Protein AF-A0A5M8PIP8-F1 (afdb_monomer_lite)

Secondary structure (DSSP, 8-state):
--HHHHHHHHH-HHHHHHHHHHHHHHHHHHHTT----HHHHHHHHHTSSS--HHHHHHHHTT--HHHHHHHHHHHHHTTGGG-S-SHHHHHHHHHHHTSPPPTTS-THHHHHHHTT-TTGGGGS-----------------PPPPP-----------------

Foldseek 3Di:
DDPVLVVCCVPPPLLVVLLVVLVVLCVVCVVVVHQQAQVSSVVSQVPDPDRDPSVVVNVVVPHGSLVSVVVVLVVCQVCVCVPDPCVVCVVCVVVVVPDDDDPVSRCSQVSCVSNVNNPVVPPDDDDDDDDDDDDDDDDDDDDDDDDDDDDDDDDDDDDDDDD

Organism: NCBI:txid136370

Sequence (163 aa):
MLPHVSANLATNKSLRQGFTNMFDRIASCLRLKQAPTTENVLGALDAASEWPPCTRNFLQRGGSVASAVLQVLEFAMDQDEMIGDGEHQATFEEDIDELKECRNDTEWAFVRRLCGFADERKNFGMGVELGMETGGGGHQLLGKRTREEQTGDDVYGTSKRVA

Radius of gyration: 25.1 Å; chains: 1; bounding box: 50×78×51 Å

pLDDT: mean 71.27, std 23.42, range [28.16, 96.31]

Structure (mmCIF, N/CA/C/O backbone):
data_AF-A0A5M8PIP8-F1
#
_entry.id   AF-A0A5M8PIP8-F1
#
loop_
_atom_site.group_PDB
_atom_site.id
_atom_site.type_symbol
_atom_site.label_atom_id
_atom_site.label_alt_id
_atom_site.label_comp_id
_atom_site.label_asym_id
_atom_site.label_entity_id
_atom_site.label_seq_id
_atom_site.pdbx_PDB_ins_code
_atom_site.Cartn_x
_atom_site.Cartn_y
_atom_site.Cartn_z
_atom_site.occupancy
_atom_site.B_iso_or_equiv
_atom_site.auth_seq_id
_atom_site.auth_comp_id
_atom_site.auth_asym_id
_atom_site.auth_atom_id
_atom_site.pdbx_PDB_model_num
ATOM 1 N N . MET A 1 1 ? 12.280 -0.269 3.047 1.00 67.38 1 MET A N 1
ATOM 2 C CA . MET A 1 1 ? 12.841 -0.277 1.669 1.00 67.38 1 MET A CA 1
ATOM 3 C C . MET A 1 1 ? 14.363 -0.394 1.773 1.00 67.38 1 MET A C 1
ATOM 5 O O . MET A 1 1 ? 14.902 0.122 2.742 1.00 67.38 1 MET A O 1
ATOM 9 N N . LEU A 1 2 ? 15.071 -1.071 0.854 1.00 73.31 2 LEU A N 1
ATOM 10 C CA . LEU A 1 2 ? 16.539 -1.200 0.959 1.00 73.31 2 LEU A CA 1
ATOM 11 C C . LEU A 1 2 ? 17.235 0.181 0.860 1.00 73.31 2 LEU A C 1
ATOM 13 O O . LEU A 1 2 ? 16.838 0.978 0.006 1.00 73.31 2 LEU A O 1
ATOM 17 N N . PRO A 1 3 ? 18.295 0.469 1.648 1.00 76.12 3 PRO A N 1
ATOM 18 C CA . PRO A 1 3 ? 18.907 1.805 1.700 1.00 76.12 3 PRO A CA 1
ATOM 19 C C . PRO A 1 3 ? 19.384 2.343 0.344 1.00 76.12 3 PRO A C 1
ATOM 21 O O . PRO A 1 3 ? 19.153 3.504 0.014 1.00 76.12 3 PRO A O 1
ATOM 24 N N . HIS A 1 4 ? 19.986 1.490 -0.489 1.00 76.44 4 HIS A N 1
ATOM 25 C CA . HIS A 1 4 ? 20.458 1.886 -1.820 1.00 76.44 4 HIS A CA 1
ATOM 26 C C . HIS A 1 4 ? 19.309 2.192 -2.798 1.00 76.44 4 HIS A C 1
ATOM 28 O O . HIS A 1 4 ? 19.470 3.007 -3.703 1.00 76.44 4 HIS A O 1
ATOM 34 N N . VAL A 1 5 ? 18.139 1.568 -2.620 1.00 75.19 5 VAL A N 1
ATOM 35 C CA . VAL A 1 5 ? 16.939 1.850 -3.425 1.00 75.19 5 VAL A CA 1
ATOM 36 C C . VAL A 1 5 ? 16.383 3.218 -3.050 1.00 75.19 5 VAL A C 1
ATOM 38 O O . VAL A 1 5 ? 16.102 4.015 -3.939 1.00 75.19 5 VAL A O 1
ATOM 41 N N . SER A 1 6 ? 16.322 3.525 -1.750 1.00 78.38 6 SER A N 1
ATOM 42 C CA . SER A 1 6 ? 15.920 4.846 -1.250 1.00 78.38 6 SER A CA 1
ATOM 43 C C . SER A 1 6 ? 16.845 5.960 -1.766 1.00 78.38 6 SER A C 1
ATOM 45 O O . SER A 1 6 ? 16.379 6.940 -2.347 1.00 78.38 6 SER A O 1
ATOM 47 N N . ALA A 1 7 ? 18.167 5.765 -1.688 1.00 82.00 7 ALA A N 1
ATOM 48 C CA . ALA A 1 7 ? 19.140 6.713 -2.239 1.00 82.00 7 ALA A CA 1
ATOM 49 C C . ALA A 1 7 ? 18.973 6.918 -3.758 1.00 82.00 7 ALA A C 1
ATOM 51 O O . ALA A 1 7 ? 19.053 8.042 -4.257 1.00 82.00 7 ALA A O 1
ATOM 52 N N . ASN A 1 8 ? 18.683 5.846 -4.503 1.00 81.69 8 ASN A N 1
ATOM 53 C CA . ASN A 1 8 ? 18.420 5.942 -5.936 1.00 81.69 8 ASN A CA 1
ATOM 54 C C . ASN A 1 8 ? 17.096 6.651 -6.247 1.00 81.69 8 ASN A C 1
ATOM 56 O O . ASN A 1 8 ? 17.018 7.342 -7.259 1.00 81.69 8 ASN A O 1
ATOM 60 N N . LEU A 1 9 ? 16.061 6.529 -5.410 1.00 85.38 9 LEU A N 1
ATOM 61 C CA . LEU A 1 9 ? 14.809 7.267 -5.609 1.00 85.38 9 LEU A CA 1
ATOM 62 C C . LEU A 1 9 ? 15.036 8.783 -5.554 1.00 85.38 9 LEU A C 1
ATOM 64 O O . LEU A 1 9 ? 14.416 9.508 -6.332 1.00 85.38 9 LEU A O 1
ATOM 68 N N . ALA A 1 10 ? 15.966 9.274 -4.729 1.00 85.69 10 ALA A N 1
ATOM 69 C CA . ALA A 1 10 ? 16.273 10.705 -4.650 1.00 85.69 10 ALA A CA 1
ATOM 70 C C . ALA A 1 10 ? 16.777 11.278 -5.991 1.00 85.69 10 ALA A C 1
ATOM 72 O O . ALA A 1 10 ? 16.382 12.368 -6.407 1.00 85.69 10 ALA A O 1
ATOM 73 N N . THR A 1 11 ? 17.584 10.519 -6.734 1.00 85.88 11 THR A N 1
ATOM 74 C CA . THR A 1 11 ? 18.283 11.018 -7.933 1.00 85.88 11 THR A CA 1
ATOM 75 C C . THR A 1 11 ? 17.732 10.471 -9.252 1.00 85.88 11 THR A C 1
ATOM 77 O O . THR A 1 11 ? 17.904 11.097 -10.297 1.00 85.88 11 THR A O 1
ATOM 80 N N . ASN A 1 12 ? 17.012 9.347 -9.241 1.00 89.31 12 ASN A N 1
ATOM 81 C CA . ASN A 1 12 ? 16.587 8.644 -10.449 1.00 89.31 12 ASN A CA 1
ATOM 82 C C . ASN A 1 12 ? 15.095 8.846 -10.762 1.00 89.31 12 ASN A C 1
ATOM 84 O O . ASN A 1 12 ? 14.217 8.211 -10.173 1.00 89.31 12 ASN A O 1
ATOM 88 N N . LYS A 1 13 ? 14.807 9.683 -11.769 1.00 91.00 13 LYS A N 1
ATOM 89 C CA . LYS A 1 13 ? 13.437 9.967 -12.235 1.00 91.00 13 LYS A CA 1
ATOM 90 C C . LYS A 1 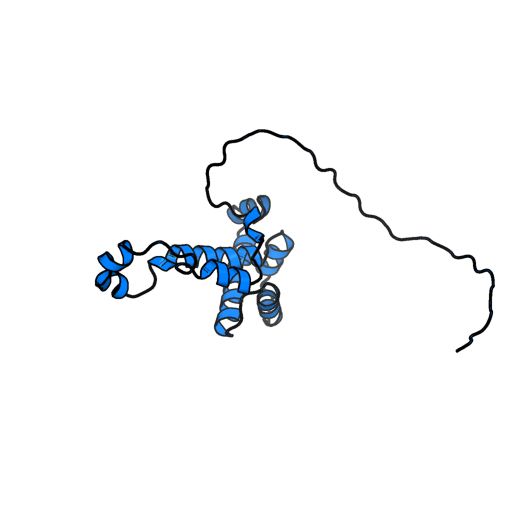13 ? 12.684 8.710 -12.682 1.00 91.00 13 LYS A C 1
ATOM 92 O O . LYS A 1 13 ? 11.507 8.572 -12.368 1.00 91.00 13 LYS A O 1
ATOM 97 N N . SER A 1 14 ? 13.344 7.797 -13.397 1.00 89.19 14 SER A N 1
ATOM 98 C CA . SER A 1 14 ? 12.708 6.562 -13.874 1.00 89.19 14 SER A CA 1
ATOM 99 C C . SER A 1 14 ? 12.335 5.645 -12.709 1.00 89.19 14 SER A C 1
ATOM 101 O O . SER A 1 14 ? 11.249 5.071 -12.711 1.00 89.19 14 SER A O 1
ATOM 103 N N . LEU A 1 15 ? 13.180 5.576 -11.676 1.00 90.38 15 LEU A N 1
ATOM 104 C CA . LEU A 1 15 ? 12.894 4.788 -10.480 1.00 90.38 15 LEU A CA 1
ATOM 105 C C . LEU A 1 15 ? 11.700 5.356 -9.698 1.00 90.38 15 LEU A C 1
ATOM 107 O O . LEU A 1 15 ? 10.817 4.594 -9.311 1.00 90.38 15 LEU A O 1
ATOM 111 N N . ARG A 1 16 ? 11.623 6.687 -9.538 1.00 92.94 16 ARG A N 1
ATOM 112 C CA . ARG A 1 16 ? 10.461 7.351 -8.917 1.00 92.94 16 ARG A CA 1
ATOM 113 C C . ARG A 1 16 ? 9.177 7.130 -9.700 1.00 92.94 16 ARG A C 1
ATOM 115 O O . ARG A 1 16 ? 8.141 6.860 -9.100 1.00 92.94 16 ARG A O 1
ATOM 122 N N . GLN A 1 17 ? 9.243 7.215 -11.027 1.00 92.44 17 GLN A N 1
ATOM 123 C CA . GLN A 1 17 ? 8.086 6.927 -11.869 1.00 92.44 17 GLN A CA 1
ATOM 124 C C . GLN A 1 17 ? 7.646 5.470 -11.704 1.00 92.44 17 GLN A C 1
ATOM 126 O O . GLN A 1 17 ? 6.463 5.206 -11.546 1.00 92.44 17 GLN A O 1
ATOM 131 N N . GLY A 1 18 ? 8.592 4.527 -11.683 1.00 91.88 18 GLY A N 1
ATOM 132 C CA . GLY A 1 18 ? 8.299 3.113 -11.462 1.00 91.88 18 GLY A CA 1
ATOM 133 C C . GLY A 1 18 ? 7.634 2.843 -10.117 1.00 91.88 18 GLY A C 1
ATOM 134 O O . GLY A 1 18 ? 6.665 2.093 -10.068 1.00 91.88 18 GLY A O 1
ATOM 135 N N . PHE A 1 19 ? 8.106 3.501 -9.056 1.00 92.38 19 PHE A N 1
ATOM 136 C CA . PHE A 1 19 ? 7.478 3.460 -7.737 1.00 92.38 19 PHE A CA 1
ATOM 137 C C . PHE A 1 19 ? 6.062 4.054 -7.759 1.00 92.38 19 PHE A C 1
ATOM 139 O O . PHE A 1 19 ? 5.123 3.405 -7.318 1.00 92.38 19 PHE A O 1
ATOM 146 N N . THR A 1 20 ? 5.884 5.236 -8.355 1.00 92.12 20 THR A N 1
ATOM 147 C CA . THR A 1 20 ? 4.576 5.915 -8.448 1.00 92.12 20 THR A CA 1
ATOM 148 C C . THR A 1 20 ? 3.557 5.081 -9.225 1.00 92.12 20 THR A C 1
ATOM 150 O O . THR A 1 20 ? 2.414 4.945 -8.804 1.00 92.12 20 THR A O 1
ATOM 153 N N . ASN A 1 21 ? 3.977 4.438 -10.317 1.00 92.31 21 ASN A N 1
ATOM 154 C CA . ASN A 1 21 ? 3.114 3.561 -11.110 1.00 92.31 21 ASN A CA 1
ATOM 155 C C . ASN A 1 21 ? 2.547 2.381 -10.297 1.00 92.31 21 ASN A C 1
ATOM 157 O O . ASN A 1 21 ? 1.513 1.823 -10.672 1.00 92.31 21 ASN A O 1
ATOM 161 N N . MET A 1 22 ? 3.205 1.975 -9.201 1.00 92.88 22 MET A N 1
ATOM 162 C CA . MET A 1 22 ? 2.676 0.939 -8.309 1.00 92.88 22 MET A CA 1
ATOM 163 C C . MET A 1 22 ? 1.377 1.385 -7.640 1.00 92.88 22 MET A C 1
ATOM 165 O O . MET A 1 22 ? 0.492 0.553 -7.446 1.00 92.88 22 MET A O 1
ATOM 169 N N . PHE A 1 23 ? 1.217 2.678 -7.345 1.00 94.12 23 PHE A N 1
ATOM 170 C CA . PHE A 1 23 ? 0.002 3.205 -6.724 1.00 94.12 23 PHE A CA 1
ATOM 171 C C . PHE A 1 23 ? -1.218 3.037 -7.625 1.00 94.12 23 PHE A C 1
ATOM 173 O O . PHE A 1 23 ? -2.276 2.638 -7.145 1.00 94.12 23 PHE A O 1
ATOM 180 N N . ASP A 1 24 ? -1.069 3.196 -8.942 1.00 91.94 24 ASP A N 1
ATOM 181 C CA . ASP A 1 24 ? -2.167 2.930 -9.875 1.00 91.94 24 ASP A CA 1
ATOM 182 C C . ASP A 1 24 ? -2.591 1.456 -9.869 1.00 91.94 24 ASP A C 1
ATOM 184 O O . ASP A 1 24 ? -3.771 1.137 -10.058 1.00 91.94 24 ASP A O 1
ATOM 188 N N . ARG A 1 25 ? -1.634 0.539 -9.670 1.00 91.75 25 ARG A N 1
ATOM 189 C CA . ARG A 1 25 ? -1.912 -0.903 -9.603 1.00 91.75 25 ARG A CA 1
ATOM 190 C C . ARG A 1 25 ? -2.590 -1.264 -8.287 1.00 91.75 25 ARG A C 1
ATOM 192 O O . ARG A 1 25 ? -3.612 -1.940 -8.311 1.00 91.75 25 ARG A O 1
ATOM 199 N N . ILE A 1 26 ? -2.104 -0.718 -7.174 1.00 95.00 26 ILE A N 1
ATOM 200 C CA . ILE A 1 26 ? -2.738 -0.832 -5.853 1.00 95.00 26 ILE A CA 1
ATOM 201 C C . ILE A 1 26 ? -4.178 -0.308 -5.911 1.00 95.00 26 ILE A C 1
ATOM 203 O O . ILE A 1 26 ? -5.109 -1.009 -5.521 1.00 95.00 26 ILE A O 1
ATOM 207 N N . ALA A 1 27 ? -4.388 0.875 -6.489 1.00 93.62 27 ALA A N 1
ATOM 208 C CA . ALA A 1 27 ? -5.717 1.451 -6.664 1.00 93.62 27 ALA A CA 1
ATOM 209 C C . ALA A 1 27 ? -6.623 0.576 -7.549 1.00 93.62 27 ALA A C 1
ATOM 211 O O . ALA A 1 27 ? -7.835 0.535 -7.349 1.00 93.62 27 ALA A O 1
ATOM 212 N N . SER A 1 28 ? -6.053 -0.147 -8.517 1.00 92.62 28 SER A N 1
ATOM 213 C CA . SER A 1 28 ? -6.806 -1.093 -9.346 1.00 92.62 28 SER A CA 1
ATOM 214 C C . SER A 1 28 ? -7.270 -2.309 -8.542 1.00 92.62 28 SER A C 1
ATOM 216 O O . SER A 1 28 ? -8.438 -2.672 -8.659 1.00 92.62 28 SER A O 1
ATOM 218 N N . CYS A 1 29 ? -6.427 -2.867 -7.665 1.00 94.69 29 CYS A N 1
ATOM 219 C CA . CYS A 1 29 ? -6.846 -3.909 -6.719 1.00 94.69 29 CYS A CA 1
ATOM 220 C C . CYS A 1 29 ? -8.007 -3.424 -5.837 1.00 94.69 29 CYS A C 1
ATOM 222 O O . CYS A 1 29 ? -9.040 -4.088 -5.757 1.00 94.69 29 CYS A O 1
ATOM 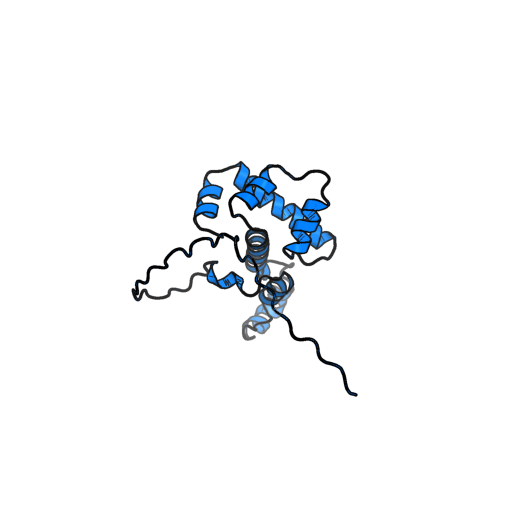224 N N . LEU A 1 30 ? -7.885 -2.227 -5.251 1.00 94.31 30 LEU A N 1
ATOM 225 C CA . LEU A 1 30 ? -8.913 -1.660 -4.369 1.00 94.31 30 LEU A CA 1
ATOM 226 C C . LEU A 1 30 ? -10.247 -1.428 -5.095 1.00 94.31 30 LEU A C 1
ATOM 228 O O . LEU A 1 30 ? -11.301 -1.796 -4.578 1.00 94.31 30 LEU A O 1
ATOM 232 N N . ARG A 1 31 ? -10.222 -0.900 -6.328 1.00 93.88 31 ARG A N 1
ATOM 233 C CA . ARG A 1 31 ? -11.431 -0.740 -7.161 1.00 93.88 31 ARG A CA 1
ATOM 234 C C . ARG A 1 31 ? -12.104 -2.073 -7.497 1.00 93.88 31 ARG A C 1
ATOM 236 O O . ARG A 1 31 ? -13.324 -2.120 -7.625 1.00 93.88 31 ARG A O 1
ATOM 243 N N . LEU A 1 32 ? -11.326 -3.149 -7.603 1.00 93.62 32 LEU A N 1
ATOM 244 C CA . LEU A 1 32 ? -11.818 -4.517 -7.793 1.00 93.62 32 LEU A CA 1
ATOM 245 C C . LEU A 1 32 ? -12.202 -5.213 -6.477 1.00 93.62 32 LEU A C 1
ATOM 247 O O . LEU A 1 32 ? -12.535 -6.395 -6.495 1.00 93.62 32 LEU A O 1
ATOM 251 N N . LYS A 1 33 ? -12.180 -4.499 -5.342 1.00 94.12 33 LYS A N 1
ATOM 252 C CA . LYS A 1 33 ? -12.440 -5.039 -3.997 1.00 94.12 33 LYS A CA 1
ATOM 253 C C . LYS A 1 33 ? -11.490 -6.182 -3.615 1.00 94.12 33 LYS A C 1
ATOM 255 O O . LYS A 1 33 ? -11.864 -7.095 -2.884 1.00 94.12 33 LYS A O 1
ATOM 260 N N . GLN A 1 34 ? -10.257 -6.130 -4.112 1.00 94.94 34 GLN A N 1
ATOM 261 C CA . GLN A 1 34 ? -9.196 -7.077 -3.791 1.00 94.94 34 GLN A CA 1
ATOM 262 C C . GLN A 1 34 ? -8.180 -6.432 -2.851 1.00 94.94 34 GLN A C 1
ATOM 264 O O . GLN A 1 34 ? -7.754 -5.295 -3.063 1.00 94.94 34 GLN A O 1
ATOM 269 N N . ALA A 1 35 ? -7.746 -7.183 -1.837 1.00 94.88 35 ALA A N 1
ATOM 270 C CA . ALA A 1 35 ? -6.642 -6.758 -0.986 1.00 94.88 35 ALA A CA 1
ATOM 271 C C . ALA A 1 35 ? -5.369 -6.576 -1.840 1.00 94.88 35 ALA A C 1
ATOM 273 O O . ALA A 1 35 ? -5.083 -7.445 -2.672 1.00 94.88 35 ALA A O 1
ATOM 274 N N . PRO A 1 36 ? -4.591 -5.495 -1.662 1.00 96.19 36 PRO A N 1
ATOM 275 C CA . PRO A 1 36 ? -3.370 -5.249 -2.427 1.00 96.19 36 PRO A CA 1
ATOM 276 C C . PRO A 1 36 ? -2.208 -6.129 -1.931 1.00 96.19 36 PRO A C 1
ATOM 278 O O . PRO A 1 36 ? -1.205 -5.643 -1.412 1.00 96.19 36 PRO A O 1
ATOM 281 N N . THR A 1 37 ? -2.349 -7.446 -2.084 1.00 96.31 37 THR A N 1
ATOM 282 C CA . THR A 1 37 ? -1.275 -8.421 -1.863 1.00 96.31 37 THR A CA 1
ATOM 283 C C . THR A 1 37 ? -0.241 -8.341 -2.986 1.00 96.31 37 THR A C 1
ATOM 285 O O . THR A 1 37 ? -0.530 -7.843 -4.078 1.00 96.31 37 THR A O 1
ATOM 288 N N . THR A 1 38 ? 0.966 -8.873 -2.762 1.00 95.06 38 THR A N 1
ATOM 289 C CA . THR A 1 38 ? 1.989 -8.969 -3.821 1.00 95.06 38 THR A CA 1
ATOM 290 C C . THR A 1 38 ? 1.450 -9.651 -5.078 1.00 95.06 38 THR A C 1
ATOM 292 O O . THR A 1 38 ? 1.660 -9.152 -6.180 1.00 95.06 38 THR A O 1
ATOM 295 N N . GLU A 1 39 ? 0.719 -10.753 -4.910 1.00 95.38 39 GLU A N 1
ATOM 296 C CA . GLU A 1 39 ? 0.103 -11.497 -6.009 1.00 95.38 39 GLU A CA 1
ATOM 297 C C . GLU A 1 39 ? -0.923 -10.651 -6.768 1.00 95.38 39 GLU A C 1
ATOM 299 O O . GLU A 1 39 ? -0.818 -10.519 -7.984 1.00 95.38 39 GLU A O 1
ATOM 304 N N . ASN A 1 40 ? -1.858 -10.005 -6.066 1.00 95.62 40 ASN A N 1
ATOM 305 C CA . ASN A 1 40 ? -2.912 -9.221 -6.713 1.00 95.62 40 ASN A CA 1
ATOM 306 C C . ASN A 1 40 ? -2.352 -7.995 -7.443 1.00 95.62 40 ASN A C 1
ATOM 308 O O . ASN A 1 40 ? -2.808 -7.664 -8.537 1.00 95.62 40 ASN A O 1
ATOM 312 N N . VAL A 1 41 ? -1.342 -7.331 -6.875 1.00 94.00 41 VAL A N 1
ATOM 313 C CA . VAL A 1 41 ? -0.722 -6.151 -7.494 1.00 94.00 41 VAL A CA 1
ATOM 314 C C . VAL A 1 41 ? 0.102 -6.532 -8.726 1.00 94.00 41 VAL A C 1
ATOM 316 O O . VAL A 1 41 ? 0.041 -5.825 -9.732 1.00 94.00 41 VAL A O 1
ATOM 319 N N . LEU A 1 42 ? 0.852 -7.640 -8.681 1.00 91.81 42 LEU A N 1
ATOM 320 C CA . LEU A 1 42 ? 1.567 -8.145 -9.858 1.00 91.81 42 LEU A CA 1
ATOM 321 C C . LEU A 1 42 ? 0.595 -8.680 -10.915 1.00 91.81 42 LEU A C 1
ATOM 323 O O . LEU A 1 42 ? 0.761 -8.373 -12.089 1.00 91.81 42 LEU A O 1
ATOM 327 N N . GLY A 1 43 ? -0.478 -9.363 -10.512 1.00 89.94 43 GLY A N 1
ATOM 328 C CA . GLY A 1 43 ? -1.544 -9.786 -11.419 1.00 89.94 43 GLY A CA 1
ATOM 329 C C . GLY A 1 43 ? -2.220 -8.602 -12.118 1.00 89.94 43 GLY A C 1
ATOM 330 O O . GLY A 1 43 ? -2.439 -8.637 -13.325 1.00 89.94 43 GLY A O 1
ATOM 331 N N . ALA A 1 44 ? -2.473 -7.503 -11.400 1.00 86.38 44 ALA A N 1
ATOM 332 C CA . ALA A 1 44 ? -2.993 -6.261 -11.980 1.00 86.38 44 ALA A CA 1
ATOM 333 C C . ALA A 1 44 ? -1.989 -5.551 -12.910 1.00 86.38 44 ALA A C 1
ATOM 335 O O . ALA A 1 44 ? -2.388 -4.743 -13.755 1.00 86.38 44 ALA A O 1
ATOM 336 N N . LEU A 1 45 ? -0.690 -5.815 -12.744 1.00 83.69 45 LEU A N 1
ATOM 337 C CA . LEU A 1 45 ? 0.360 -5.345 -13.643 1.00 83.69 45 LEU A CA 1
ATOM 338 C C . LEU A 1 45 ? 0.432 -6.209 -14.911 1.00 83.69 45 LEU A C 1
ATOM 340 O O . LEU A 1 45 ? 0.552 -5.660 -16.000 1.00 83.69 45 LEU A O 1
ATOM 344 N N . ASP A 1 46 ? 0.294 -7.528 -14.784 1.00 84.38 46 ASP A N 1
ATOM 345 C CA . ASP A 1 46 ? 0.292 -8.473 -15.908 1.00 84.38 46 ASP A CA 1
ATOM 346 C C . ASP A 1 46 ? -0.975 -8.389 -16.761 1.00 84.38 46 ASP A C 1
ATOM 348 O O . ASP A 1 46 ? -0.916 -8.542 -17.978 1.00 84.38 46 ASP A O 1
ATOM 352 N N . ALA A 1 47 ? -2.118 -8.086 -16.143 1.00 80.88 47 ALA A N 1
ATOM 353 C CA . ALA A 1 47 ? -3.370 -7.837 -16.850 1.00 80.88 47 ALA A CA 1
ATOM 354 C C . ALA A 1 47 ? -3.377 -6.501 -17.621 1.00 80.88 47 ALA A C 1
ATOM 356 O O . ALA A 1 47 ? -4.276 -6.262 -18.431 1.00 80.88 47 ALA A O 1
ATOM 357 N N . ALA A 1 48 ? -2.411 -5.608 -17.375 1.00 76.56 48 ALA A N 1
ATOM 358 C CA . ALA A 1 48 ? -2.302 -4.362 -18.119 1.00 76.56 48 ALA A CA 1
ATOM 359 C C . ALA A 1 48 ? -1.775 -4.632 -19.535 1.00 76.56 48 ALA A C 1
ATOM 361 O O . ALA A 1 48 ? -0.784 -5.333 -19.723 1.00 76.56 48 ALA A O 1
ATOM 362 N N . SER A 1 49 ? -2.409 -4.020 -20.541 1.00 67.25 49 SER A N 1
ATOM 363 C CA . SER A 1 49 ? -2.031 -4.190 -21.953 1.00 67.25 49 SER A CA 1
ATOM 364 C C . SER A 1 49 ? -0.592 -3.762 -22.262 1.00 67.25 49 SER A C 1
ATOM 366 O O . SER A 1 49 ? -0.015 -4.226 -23.242 1.00 67.25 49 SER A O 1
ATOM 368 N N . GLU A 1 50 ? -0.005 -2.902 -21.427 1.00 69.75 50 GLU A N 1
ATOM 369 C CA . GLU A 1 50 ? 1.401 -2.522 -21.494 1.00 69.75 50 GLU A CA 1
ATOM 370 C C . GLU A 1 50 ? 1.998 -2.443 -20.085 1.00 69.75 50 GLU A C 1
ATOM 372 O O . GLU A 1 50 ? 1.457 -1.788 -19.191 1.00 69.75 50 GLU A O 1
ATOM 377 N N . TRP A 1 51 ? 3.153 -3.086 -19.899 1.00 72.50 51 TRP A N 1
ATOM 378 C CA . TRP A 1 51 ? 3.987 -2.895 -18.716 1.00 72.50 51 TRP A CA 1
ATOM 379 C C . TRP A 1 51 ? 4.703 -1.545 -18.822 1.00 72.50 51 TRP A C 1
ATOM 381 O O . TRP A 1 51 ? 5.565 -1.405 -19.696 1.00 72.50 51 TRP A O 1
ATOM 391 N N . PRO A 1 52 ? 4.472 -0.579 -17.913 1.00 75.19 52 PRO A N 1
ATOM 392 C CA . PRO A 1 52 ? 5.223 0.665 -17.954 1.00 75.19 52 PRO A CA 1
ATOM 393 C C . PRO A 1 52 ? 6.724 0.359 -17.782 1.00 75.19 52 PRO A C 1
ATOM 395 O O . PRO A 1 52 ? 7.106 -0.254 -16.774 1.00 75.19 52 PRO A O 1
ATOM 398 N N . PRO A 1 53 ? 7.611 0.789 -18.703 1.00 75.50 53 PRO A N 1
ATOM 399 C CA . PRO A 1 53 ? 9.037 0.442 -18.659 1.00 75.50 53 PRO A CA 1
ATOM 400 C C . PRO A 1 53 ? 9.714 0.806 -17.329 1.00 75.50 53 PRO A C 1
ATOM 402 O O . PRO A 1 53 ? 10.609 0.110 -16.847 1.00 75.50 53 PRO A O 1
ATOM 405 N N . CYS A 1 54 ? 9.239 1.878 -16.691 1.00 85.31 54 CYS A N 1
ATOM 406 C CA . CYS A 1 54 ? 9.735 2.343 -15.400 1.00 85.31 54 CYS A CA 1
ATOM 407 C C . CYS A 1 54 ? 9.356 1.407 -14.237 1.00 85.31 54 CYS A C 1
ATOM 409 O O . CYS A 1 54 ? 10.159 1.230 -13.324 1.00 85.31 54 CYS A O 1
ATOM 411 N N . THR A 1 55 ? 8.184 0.761 -14.271 1.00 86.19 55 THR A N 1
ATOM 412 C CA . THR A 1 55 ? 7.740 -0.177 -13.221 1.00 86.19 55 THR A CA 1
ATOM 413 C C . THR A 1 55 ? 8.631 -1.415 -13.187 1.00 86.19 55 THR A C 1
ATOM 415 O O . THR A 1 55 ? 9.085 -1.835 -12.123 1.00 86.19 55 THR A O 1
ATOM 418 N N . ARG A 1 56 ? 8.980 -1.946 -14.367 1.00 85.12 56 ARG A N 1
ATOM 419 C CA . ARG A 1 56 ? 9.949 -3.045 -14.489 1.00 85.12 56 ARG A CA 1
ATOM 420 C C . ARG A 1 56 ? 11.312 -2.652 -13.927 1.00 85.12 56 ARG A C 1
ATOM 422 O O . ARG A 1 56 ? 11.911 -3.421 -13.182 1.00 85.12 56 ARG A O 1
ATOM 429 N N . ASN A 1 57 ? 11.779 -1.451 -14.266 1.00 86.44 57 ASN A N 1
ATOM 430 C CA . ASN A 1 57 ? 13.061 -0.932 -13.801 1.00 86.44 57 ASN A CA 1
ATOM 431 C C . ASN A 1 57 ? 13.124 -0.835 -12.268 1.00 86.44 57 ASN A C 1
ATOM 433 O O . ASN A 1 57 ? 14.124 -1.231 -11.672 1.00 86.44 57 ASN A O 1
ATOM 437 N N . PHE A 1 58 ? 12.044 -0.362 -11.641 1.00 89.88 58 PHE A N 1
ATOM 438 C CA . PHE A 1 58 ? 11.918 -0.296 -10.187 1.00 89.88 58 PHE A CA 1
ATOM 439 C C . PHE A 1 58 ? 12.068 -1.669 -9.527 1.00 89.88 58 PHE A C 1
ATOM 441 O O . PHE A 1 58 ? 12.934 -1.836 -8.666 1.00 89.88 58 PHE A O 1
ATOM 448 N N . LEU A 1 59 ? 11.302 -2.663 -9.983 1.00 89.25 59 LEU A N 1
ATOM 449 C CA . LEU A 1 59 ? 11.357 -4.020 -9.432 1.00 89.25 59 LEU A CA 1
ATOM 450 C C . LEU A 1 59 ? 12.732 -4.675 -9.651 1.00 89.25 59 LEU A C 1
ATOM 452 O O . LEU A 1 59 ? 13.306 -5.254 -8.733 1.00 89.25 59 LEU A O 1
ATOM 456 N N . GLN A 1 60 ? 13.315 -4.526 -10.845 1.00 87.75 60 GLN A N 1
ATOM 457 C CA . GLN A 1 60 ? 14.634 -5.089 -11.170 1.00 87.75 60 GLN A CA 1
ATOM 458 C C . GLN A 1 60 ? 15.782 -4.475 -10.358 1.00 87.75 60 GLN A C 1
ATOM 460 O O . GLN A 1 60 ? 16.819 -5.112 -10.189 1.00 87.75 60 GLN A O 1
ATOM 465 N N . ARG A 1 61 ? 15.616 -3.249 -9.853 1.00 85.88 61 ARG A N 1
ATOM 466 C CA . ARG A 1 61 ? 16.619 -2.549 -9.038 1.00 85.88 61 ARG A CA 1
ATOM 467 C C . ARG A 1 61 ? 16.406 -2.716 -7.532 1.00 85.88 61 ARG A C 1
ATOM 469 O O . ARG A 1 61 ? 16.970 -1.946 -6.764 1.00 85.88 61 ARG A O 1
ATOM 476 N N . GLY A 1 62 ? 15.623 -3.709 -7.110 1.00 85.19 62 GLY A N 1
ATOM 477 C CA . GLY A 1 62 ? 15.412 -4.033 -5.696 1.00 85.19 62 GLY A CA 1
ATOM 478 C C . GLY A 1 62 ? 14.235 -3.303 -5.045 1.00 85.19 62 GLY A C 1
ATOM 479 O O . GLY A 1 62 ? 14.050 -3.409 -3.832 1.00 85.19 62 GLY A O 1
ATOM 480 N N . GLY A 1 63 ? 13.435 -2.574 -5.827 1.00 89.31 63 GLY A N 1
ATOM 481 C CA . GLY A 1 63 ? 12.112 -2.133 -5.404 1.00 89.31 63 GLY A CA 1
ATOM 482 C C . GLY A 1 63 ? 11.167 -3.319 -5.205 1.00 89.31 63 GLY A C 1
ATOM 483 O O . GLY A 1 63 ? 11.310 -4.351 -5.860 1.00 89.31 63 GLY A O 1
ATOM 484 N N . SER A 1 64 ? 10.190 -3.187 -4.309 1.00 91.88 64 SER A N 1
ATOM 485 C CA . SER A 1 64 ? 9.218 -4.252 -4.034 1.00 91.88 64 SER A CA 1
ATOM 486 C C . SER A 1 64 ? 7.787 -3.728 -4.015 1.00 91.88 64 SER A C 1
ATOM 488 O O . SER A 1 64 ? 7.549 -2.567 -3.677 1.00 91.88 64 SER A O 1
ATOM 490 N N . VAL A 1 65 ? 6.824 -4.602 -4.323 1.00 92.88 65 VAL A N 1
ATOM 491 C CA . VAL A 1 65 ? 5.393 -4.304 -4.136 1.00 92.88 65 VAL A CA 1
ATOM 492 C C . VAL A 1 65 ? 5.121 -3.898 -2.693 1.00 92.88 65 VAL A C 1
ATOM 494 O O . VAL A 1 65 ? 4.481 -2.878 -2.456 1.00 92.88 65 VAL A O 1
ATOM 497 N N . ALA A 1 66 ? 5.681 -4.648 -1.744 1.00 92.69 66 ALA A N 1
ATOM 498 C CA . ALA A 1 66 ? 5.518 -4.383 -0.326 1.00 92.69 66 ALA A CA 1
ATOM 499 C C . ALA A 1 66 ? 5.944 -2.960 0.055 1.00 92.69 66 ALA A C 1
ATOM 501 O O . ALA A 1 66 ? 5.218 -2.277 0.764 1.00 92.69 66 ALA A O 1
ATOM 502 N N . SER A 1 67 ? 7.056 -2.456 -0.495 1.00 91.19 67 SER A N 1
ATOM 503 C CA . SER A 1 67 ? 7.499 -1.084 -0.222 1.00 91.19 67 SER A CA 1
ATOM 504 C C . SER A 1 67 ? 6.515 -0.011 -0.699 1.00 91.19 67 SER A C 1
ATOM 506 O O . SER A 1 67 ? 6.435 1.040 -0.075 1.00 91.19 67 SER A O 1
ATOM 508 N N . ALA A 1 68 ? 5.757 -0.267 -1.769 1.00 92.81 68 ALA A N 1
ATOM 509 C CA . ALA A 1 68 ? 4.724 0.652 -2.243 1.00 92.81 68 ALA A CA 1
ATOM 510 C C . ALA A 1 68 ? 3.426 0.511 -1.437 1.00 92.81 68 ALA A C 1
ATOM 512 O O . ALA A 1 68 ? 2.839 1.517 -1.056 1.00 92.81 68 ALA A O 1
ATOM 513 N N . VAL A 1 69 ? 2.992 -0.720 -1.141 1.00 93.88 69 VAL A N 1
ATOM 514 C CA . VAL A 1 69 ? 1.768 -0.957 -0.359 1.00 93.88 69 VAL A CA 1
ATOM 515 C C . VAL A 1 69 ? 1.922 -0.447 1.068 1.00 93.88 69 VAL A C 1
ATOM 517 O O . VAL A 1 69 ? 1.041 0.251 1.553 1.00 93.88 69 VAL A O 1
ATOM 520 N N . LEU A 1 70 ? 3.044 -0.744 1.727 1.00 91.19 70 LEU A N 1
ATOM 521 C CA . LEU A 1 70 ? 3.311 -0.253 3.077 1.00 91.19 70 LEU A CA 1
ATOM 522 C C . LEU A 1 70 ? 3.334 1.272 3.121 1.00 91.19 70 LEU A C 1
ATOM 524 O O . LEU A 1 70 ? 2.743 1.829 4.031 1.00 91.19 70 LEU A O 1
ATOM 528 N N . GLN A 1 71 ? 3.897 1.941 2.110 1.00 91.31 71 GLN A N 1
ATOM 529 C CA . GLN A 1 71 ? 3.873 3.402 2.047 1.00 91.31 71 GLN A CA 1
ATOM 530 C C . GLN A 1 71 ? 2.448 3.967 1.943 1.00 91.31 71 GLN A C 1
ATOM 532 O O . GLN A 1 71 ? 2.162 4.997 2.547 1.00 91.31 71 GLN A O 1
ATOM 537 N N . VAL A 1 72 ? 1.562 3.314 1.181 1.00 92.06 72 VAL A N 1
ATOM 538 C CA . VAL A 1 72 ? 0.143 3.703 1.088 1.00 92.06 72 VAL A CA 1
ATOM 539 C C . VAL A 1 72 ? -0.564 3.496 2.424 1.00 92.06 72 VAL A C 1
ATOM 541 O O . VAL A 1 72 ? -1.331 4.357 2.835 1.00 92.06 72 VAL A O 1
ATOM 544 N N . LEU A 1 73 ? -0.308 2.372 3.098 1.00 89.25 73 LEU A N 1
ATOM 545 C CA . LEU A 1 73 ? -0.911 2.079 4.398 1.00 89.25 73 LEU A CA 1
ATOM 546 C C . LEU A 1 73 ? -0.405 3.030 5.486 1.00 89.25 73 LEU A C 1
ATOM 548 O O . LEU A 1 73 ? -1.218 3.525 6.247 1.00 89.25 73 LEU A O 1
ATOM 552 N N . GLU A 1 74 ? 0.896 3.319 5.532 1.00 87.06 74 GLU A N 1
ATOM 553 C CA . GLU A 1 74 ? 1.483 4.306 6.450 1.00 87.06 74 GLU A CA 1
ATOM 554 C C . GLU A 1 74 ? 0.887 5.695 6.210 1.00 87.06 74 GLU A C 1
ATOM 556 O O . GLU A 1 74 ? 0.430 6.334 7.145 1.00 87.06 74 GLU A O 1
ATOM 561 N N . PHE A 1 75 ? 0.788 6.126 4.949 1.00 87.19 75 PHE A N 1
ATOM 562 C CA . PHE A 1 75 ? 0.153 7.404 4.637 1.00 87.19 75 PHE A CA 1
ATOM 563 C C . PHE A 1 75 ? -1.323 7.432 5.054 1.00 87.19 75 PHE A C 1
ATOM 565 O O . PHE A 1 75 ? -1.798 8.446 5.541 1.00 87.19 75 PHE A O 1
ATOM 572 N N . ALA A 1 76 ? -2.060 6.336 4.869 1.00 86.12 76 ALA A N 1
ATOM 573 C CA . ALA A 1 76 ? -3.458 6.271 5.281 1.00 86.12 76 ALA A CA 1
ATOM 574 C C . ALA A 1 76 ? -3.616 6.261 6.811 1.00 86.12 76 ALA A C 1
ATOM 576 O O . ALA A 1 76 ? -4.517 6.919 7.315 1.00 86.12 76 ALA A O 1
ATOM 577 N N . MET A 1 77 ? -2.709 5.593 7.533 1.00 82.62 77 MET A N 1
ATOM 578 C CA . MET A 1 77 ? -2.617 5.643 8.997 1.00 82.62 77 MET A CA 1
ATOM 579 C C . MET A 1 77 ? -2.383 7.068 9.500 1.00 82.62 77 MET A C 1
ATOM 581 O O . MET A 1 77 ? -3.092 7.526 10.385 1.00 82.62 77 MET A O 1
ATOM 585 N N . ASP A 1 78 ? -1.433 7.789 8.902 1.00 82.12 78 ASP A N 1
ATOM 586 C CA . ASP A 1 78 ? -1.106 9.171 9.283 1.00 82.12 78 ASP A CA 1
ATOM 587 C C . ASP A 1 78 ? -2.248 10.162 8.990 1.00 82.12 78 ASP A C 1
ATOM 589 O O . ASP A 1 78 ? -2.194 11.322 9.394 1.00 82.12 78 ASP A O 1
ATOM 593 N N . GLN A 1 79 ? -3.251 9.753 8.212 1.00 78.44 79 GLN A N 1
ATOM 594 C CA . GLN A 1 79 ? -4.429 10.559 7.893 1.00 78.44 79 GLN A CA 1
ATOM 595 C C . GLN A 1 79 ? -5.696 10.047 8.586 1.00 78.44 79 GLN A C 1
ATOM 597 O O . GLN A 1 79 ? -6.735 10.676 8.427 1.00 78.44 79 GLN A O 1
ATOM 602 N N . ASP A 1 80 ? -5.631 8.943 9.334 1.00 76.19 80 ASP A N 1
ATOM 603 C CA . ASP A 1 80 ? -6.794 8.248 9.904 1.00 76.19 80 ASP A CA 1
ATOM 604 C C . ASP A 1 80 ? -7.612 9.165 10.823 1.00 76.19 80 ASP A C 1
ATOM 606 O O . ASP A 1 80 ? -8.821 9.299 10.659 1.00 76.19 80 ASP A O 1
ATOM 610 N N . GLU A 1 81 ? -6.924 9.913 11.690 1.00 67.00 81 GLU A N 1
ATOM 611 C CA . GLU A 1 81 ? -7.522 10.909 12.593 1.00 67.00 81 GLU A CA 1
ATOM 612 C C . GLU A 1 81 ? -8.145 12.110 11.857 1.00 67.00 81 GLU A C 1
ATOM 614 O O . GLU A 1 81 ? -8.932 12.861 12.427 1.00 67.00 81 GLU A O 1
ATOM 619 N N . MET A 1 82 ? -7.802 12.311 10.581 1.00 61.91 82 MET A N 1
ATOM 620 C CA . MET A 1 82 ? -8.274 13.430 9.759 1.00 61.91 82 MET A CA 1
ATOM 621 C C . MET A 1 82 ? -9.322 13.014 8.715 1.00 61.91 82 MET A C 1
ATOM 623 O O . MET A 1 82 ? -9.696 13.826 7.863 1.00 61.91 82 MET A O 1
ATOM 627 N N . ILE A 1 83 ? -9.797 11.764 8.741 1.00 62.41 83 ILE A N 1
ATOM 628 C CA . ILE A 1 83 ? -10.821 11.262 7.818 1.00 62.41 83 ILE A CA 1
ATOM 629 C C . ILE A 1 83 ? -12.207 11.330 8.474 1.00 62.41 83 ILE A C 1
ATOM 631 O O . ILE A 1 83 ? -12.451 10.766 9.534 1.00 62.41 83 ILE A O 1
ATOM 635 N N . GLY A 1 84 ? -13.146 11.993 7.794 1.00 66.62 84 GLY A N 1
ATOM 636 C CA . GLY A 1 84 ? -14.512 12.236 8.271 1.00 66.62 84 GLY A CA 1
ATOM 637 C C . GLY A 1 84 ? -14.884 13.713 8.141 1.00 66.62 84 GLY A C 1
ATOM 638 O O . GLY A 1 84 ? -14.086 14.522 7.676 1.00 66.62 84 GLY A O 1
ATOM 639 N N . ASP A 1 85 ? -16.104 14.079 8.524 1.00 72.75 85 ASP A N 1
ATOM 640 C CA . ASP A 1 85 ? -16.523 15.484 8.661 1.00 72.75 85 ASP A CA 1
ATOM 641 C C . ASP A 1 85 ? -16.185 16.067 10.045 1.00 72.75 85 ASP A C 1
ATOM 643 O O . ASP A 1 85 ? -16.433 17.243 10.298 1.00 72.75 85 ASP A O 1
ATOM 647 N N . GLY A 1 86 ? -15.594 15.253 10.928 1.00 72.94 86 GLY A N 1
ATOM 648 C CA . GLY A 1 86 ? -15.222 15.634 12.287 1.00 72.94 86 GLY A CA 1
ATOM 649 C C . GLY A 1 86 ? -16.405 15.738 13.250 1.00 72.94 86 GLY A C 1
ATOM 650 O O . GLY A 1 86 ? -16.178 15.970 14.431 1.00 72.94 86 GLY A O 1
ATOM 651 N N . GLU A 1 87 ? -17.647 15.521 12.799 1.00 81.06 87 GLU A N 1
ATOM 652 C CA . GLU A 1 87 ? -18.847 15.675 13.634 1.00 81.06 87 GLU A CA 1
ATOM 653 C C . GLU A 1 87 ? -18.844 14.700 14.817 1.00 81.06 87 GLU A C 1
ATOM 655 O O . GLU A 1 87 ? -19.244 15.066 15.920 1.00 81.06 87 GLU A O 1
ATOM 660 N N . HIS A 1 88 ? -18.352 13.469 14.622 1.00 78.56 88 HIS A N 1
ATOM 661 C CA . HIS A 1 88 ? -18.265 12.485 15.704 1.00 78.56 88 HIS A CA 1
ATOM 662 C C . HIS A 1 88 ? -17.265 12.916 16.784 1.00 78.56 88 HIS A C 1
ATOM 664 O O . HIS A 1 88 ? -17.622 12.934 17.959 1.00 78.56 88 HIS A O 1
ATOM 670 N N . GLN A 1 89 ? -16.062 13.341 16.385 1.00 80.69 89 GLN A N 1
ATOM 67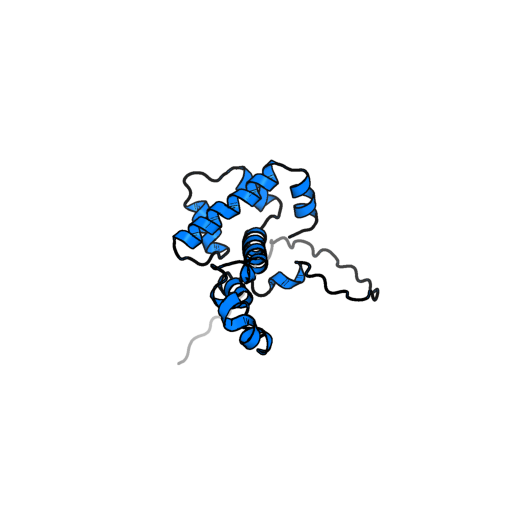1 C CA . GLN A 1 89 ? -15.069 13.866 17.322 1.00 80.69 89 GLN A CA 1
ATOM 672 C C . GLN A 1 89 ? -15.596 15.124 18.023 1.00 80.69 89 GLN A C 1
ATOM 674 O O . GLN A 1 89 ? -15.537 15.209 19.238 1.00 80.69 89 GLN A O 1
ATOM 679 N N . ALA A 1 90 ? -16.194 16.063 17.284 1.00 81.25 90 ALA A N 1
ATOM 680 C CA . ALA A 1 90 ? -16.720 17.310 17.839 1.00 81.25 90 ALA A CA 1
ATOM 681 C C . ALA A 1 90 ? -17.902 17.108 18.806 1.00 81.25 90 ALA A C 1
ATOM 683 O O . ALA A 1 90 ? -18.109 17.922 19.701 1.00 81.25 90 ALA A O 1
ATOM 684 N N . THR A 1 91 ? -18.698 16.050 18.619 1.00 89.12 91 THR A N 1
ATOM 685 C CA . THR A 1 91 ? -19.874 15.771 19.461 1.00 89.12 91 THR A CA 1
ATOM 686 C C . THR A 1 91 ? -19.520 14.985 20.723 1.00 89.12 91 THR A C 1
ATOM 688 O O . THR A 1 91 ? -20.194 15.146 21.737 1.00 89.12 91 THR A O 1
ATOM 691 N N . PHE A 1 92 ? -18.494 14.132 20.667 1.00 85.38 92 PHE A N 1
ATOM 692 C CA . PHE A 1 92 ? -18.178 13.164 21.722 1.00 85.38 92 PHE A CA 1
ATOM 693 C C . PHE A 1 92 ? -16.743 13.292 22.260 1.00 85.38 92 PHE A C 1
ATOM 695 O O . PHE A 1 92 ? -16.265 12.357 22.888 1.00 85.38 92 PHE A O 1
ATOM 702 N N . GLU A 1 93 ? -16.058 14.419 22.026 1.00 86.50 93 GLU A N 1
ATOM 703 C CA . GLU A 1 93 ? -14.647 14.643 22.398 1.00 86.50 93 GLU A CA 1
ATOM 704 C C . GLU A 1 93 ? -14.349 14.243 23.850 1.00 86.50 93 GLU A C 1
ATOM 706 O O . GLU A 1 93 ? -13.465 13.429 24.087 1.00 86.50 93 GLU A O 1
ATOM 711 N N . GLU A 1 94 ? -15.144 14.734 24.808 1.00 89.25 94 GLU A N 1
ATOM 712 C CA . GLU A 1 94 ? -14.951 14.450 26.238 1.00 89.25 94 GLU A CA 1
ATOM 713 C C . GLU A 1 94 ? -15.086 12.950 26.560 1.00 89.25 94 GLU A C 1
ATOM 715 O O . GLU A 1 94 ? -14.272 12.399 27.297 1.00 89.25 94 GLU A O 1
ATOM 720 N N . ASP A 1 95 ? -16.072 12.268 25.966 1.00 87.94 95 ASP A N 1
ATOM 721 C CA . ASP A 1 95 ? -16.281 10.830 26.165 1.00 87.94 95 ASP A CA 1
ATOM 722 C C . ASP A 1 95 ? -15.177 9.998 25.486 1.00 87.94 95 ASP A C 1
ATOM 724 O O . ASP A 1 95 ? -14.787 8.949 26.000 1.00 87.94 95 ASP A O 1
ATOM 728 N N . ILE A 1 96 ? -14.678 10.446 24.327 1.00 82.75 96 ILE A N 1
ATOM 729 C CA . ILE A 1 96 ? -13.603 9.794 23.567 1.00 82.75 96 ILE A CA 1
ATOM 730 C C . ILE A 1 96 ? -12.271 9.919 24.313 1.00 82.75 96 ILE A C 1
ATOM 732 O O . ILE A 1 96 ? -11.566 8.920 24.448 1.00 82.75 96 ILE A O 1
ATOM 736 N N . ASP A 1 97 ? -11.956 11.097 24.853 1.00 84.44 97 ASP A N 1
ATOM 737 C CA . ASP A 1 97 ? -10.724 11.354 25.608 1.00 84.44 97 ASP A CA 1
ATOM 738 C C . ASP A 1 97 ? -10.647 10.541 26.915 1.00 84.44 97 ASP A C 1
ATOM 740 O O . ASP A 1 97 ? -9.560 10.236 27.416 1.00 84.44 97 ASP A O 1
ATOM 744 N N . GLU A 1 98 ? -11.797 10.154 27.475 1.00 89.50 98 GLU A N 1
ATOM 745 C CA . GLU A 1 98 ? -11.876 9.263 28.637 1.00 89.50 98 GLU A CA 1
ATOM 746 C C . GLU A 1 98 ? -11.663 7.778 28.285 1.00 89.50 98 GLU A C 1
ATOM 748 O O . GLU A 1 98 ? -11.355 6.959 29.168 1.00 89.50 98 GLU A O 1
ATOM 753 N N . LEU A 1 99 ? -11.801 7.399 27.010 1.00 83.12 99 LEU A N 1
ATOM 754 C CA . LEU A 1 99 ? -11.538 6.038 26.562 1.00 83.12 99 LEU A CA 1
ATOM 755 C C . LEU A 1 99 ? -10.033 5.769 26.514 1.00 83.12 99 LEU A C 1
ATOM 757 O O . LEU A 1 99 ? -9.204 6.583 26.121 1.00 83.12 99 LEU A O 1
ATOM 761 N N . LYS A 1 100 ? -9.659 4.553 26.911 1.00 80.69 100 LYS A N 1
ATOM 762 C CA . LYS A 1 100 ? -8.285 4.088 26.720 1.00 80.69 100 LYS A CA 1
ATOM 763 C C . LYS A 1 100 ? -8.073 3.782 25.248 1.00 80.69 100 LYS A C 1
ATOM 765 O O . LYS A 1 100 ? -8.881 3.039 24.693 1.00 80.69 100 LYS A O 1
ATOM 770 N N . GLU A 1 101 ? -6.928 4.202 24.713 1.00 71.44 101 GLU A N 1
ATOM 771 C CA . GLU A 1 101 ? -6.438 3.717 23.423 1.00 71.44 101 GLU A CA 1
ATOM 772 C C . GLU A 1 101 ? -6.546 2.186 23.362 1.00 71.44 101 GLU A C 1
ATOM 774 O O . GLU A 1 101 ? -5.952 1.430 24.146 1.00 71.44 101 GLU A O 1
ATOM 779 N N . CYS A 1 102 ? -7.353 1.722 22.425 1.00 69.06 102 CYS A N 1
ATOM 780 C CA . CYS A 1 102 ? -7.578 0.334 22.119 1.00 69.06 102 CYS A CA 1
ATOM 781 C C . CYS A 1 102 ? -6.757 -0.051 20.890 1.00 69.06 102 CYS A C 1
ATOM 783 O O . CYS A 1 102 ? -6.617 0.673 19.910 1.00 69.06 102 CYS A O 1
ATOM 785 N N . ARG A 1 103 ? -6.268 -1.293 20.884 1.00 61.53 103 ARG A N 1
ATOM 786 C CA . ARG A 1 103 ? -5.558 -1.878 19.735 1.00 61.53 103 ARG A CA 1
ATOM 787 C C . ARG A 1 103 ? -6.383 -1.854 18.435 1.00 61.53 103 ARG A C 1
ATOM 789 O O . ARG A 1 103 ? -5.814 -2.051 17.366 1.00 61.53 103 ARG A O 1
ATOM 796 N N . ASN A 1 104 ? -7.705 -1.733 18.534 1.00 65.50 104 ASN A N 1
ATOM 797 C CA . ASN A 1 104 ? -8.603 -1.684 17.384 1.00 65.50 104 ASN A CA 1
ATOM 798 C C . ASN A 1 104 ? -8.912 -0.256 16.912 1.00 65.50 104 ASN A C 1
ATOM 800 O O . ASN A 1 104 ? -9.552 -0.138 15.875 1.00 65.50 104 ASN A O 1
ATOM 804 N N . ASP A 1 105 ? -8.436 0.787 17.598 1.00 65.25 105 ASP A N 1
ATOM 805 C CA . ASP A 1 105 ? -8.669 2.180 17.182 1.00 65.25 105 ASP A CA 1
ATOM 806 C C . ASP A 1 105 ? -7.932 2.506 15.879 1.00 65.25 105 ASP A C 1
ATOM 808 O O . ASP A 1 105 ? -8.304 3.419 15.159 1.00 65.25 105 ASP A O 1
ATOM 812 N N . THR A 1 106 ? -6.934 1.687 15.524 1.00 64.19 106 THR A N 1
ATOM 813 C CA . THR A 1 106 ? -6.260 1.712 14.226 1.00 64.19 106 THR A CA 1
ATOM 814 C C . THR A 1 106 ? -6.302 0.314 13.593 1.00 64.19 106 THR A C 1
ATOM 816 O O . THR A 1 106 ? -5.443 -0.548 13.815 1.00 64.19 106 THR A O 1
ATOM 819 N N . GLU A 1 107 ? -7.310 0.037 12.756 1.00 76.38 107 GLU A N 1
ATOM 820 C CA . GLU A 1 107 ? -7.463 -1.266 12.070 1.00 76.38 107 GLU A CA 1
ATOM 821 C C . GLU A 1 107 ? -6.315 -1.576 11.082 1.00 76.38 107 GLU A C 1
ATOM 823 O O . GLU A 1 107 ? -6.202 -2.673 10.526 1.00 76.38 107 GLU A O 1
ATOM 828 N N . TRP A 1 108 ? -5.390 -0.643 10.886 1.00 80.00 108 TRP A N 1
ATOM 829 C CA . TRP A 1 108 ? -4.296 -0.721 9.927 1.00 80.00 108 TRP A CA 1
ATOM 830 C C . TRP A 1 108 ? -3.318 -1.873 10.159 1.00 80.00 108 TRP A C 1
ATOM 832 O O . TRP A 1 108 ? -2.798 -2.449 9.199 1.00 80.00 108 TRP A O 1
ATOM 842 N N . ALA A 1 109 ? -3.108 -2.300 11.409 1.00 78.69 109 ALA A N 1
ATOM 843 C CA . ALA A 1 109 ? -2.327 -3.506 11.689 1.00 78.69 109 ALA A CA 1
ATOM 844 C C . ALA A 1 109 ? -3.013 -4.775 11.147 1.00 78.69 109 ALA A C 1
ATOM 846 O O . ALA A 1 109 ? -2.336 -5.706 10.697 1.00 78.69 109 ALA A O 1
ATOM 847 N N . PHE A 1 110 ? -4.347 -4.816 11.168 1.00 83.88 110 PHE A N 1
ATOM 848 C CA . PHE A 1 110 ? -5.137 -5.885 10.564 1.00 83.88 110 PHE A CA 1
ATOM 849 C C . PHE A 1 110 ? -5.123 -5.782 9.034 1.00 83.88 110 PHE A C 1
ATOM 851 O O . PHE A 1 110 ? -4.794 -6.770 8.375 1.00 83.88 110 PHE A O 1
ATOM 858 N N . VAL A 1 111 ? -5.358 -4.593 8.469 1.00 86.88 111 VAL A N 1
ATOM 859 C CA . VAL A 1 111 ? -5.312 -4.350 7.013 1.00 86.88 111 VAL A CA 1
ATOM 860 C C . VAL A 1 111 ? -3.961 -4.762 6.432 1.00 86.88 111 VAL A C 1
ATOM 862 O O . VAL A 1 111 ? -3.883 -5.497 5.450 1.00 86.88 111 VAL A O 1
ATOM 865 N N . ARG A 1 112 ? -2.863 -4.381 7.085 1.00 87.94 112 ARG A N 1
ATOM 866 C CA . ARG A 1 112 ? -1.513 -4.767 6.671 1.00 87.94 112 ARG A CA 1
ATOM 867 C C . ARG A 1 112 ? -1.298 -6.284 6.662 1.00 87.94 112 ARG A C 1
ATOM 869 O O . ARG A 1 112 ? -0.628 -6.802 5.766 1.00 87.94 112 ARG A O 1
ATOM 876 N N . ARG A 1 113 ? -1.844 -7.006 7.647 1.00 87.81 113 ARG A N 1
ATOM 877 C CA . ARG A 1 113 ? -1.805 -8.480 7.687 1.00 87.81 113 ARG A CA 1
ATOM 878 C C . ARG A 1 113 ? -2.645 -9.087 6.570 1.00 87.81 113 ARG A C 1
ATOM 880 O O . ARG A 1 113 ? -2.182 -10.031 5.941 1.00 87.81 113 ARG A O 1
ATOM 887 N N . LEU A 1 114 ? -3.818 -8.519 6.289 1.00 89.75 114 LEU A N 1
ATOM 888 C CA . LEU A 1 114 ? -4.680 -8.933 5.180 1.00 89.75 114 LEU A CA 1
ATOM 889 C C . LEU A 1 114 ? -3.976 -8.774 3.823 1.00 89.75 114 LEU A C 1
ATOM 891 O O . LEU A 1 114 ? -4.119 -9.622 2.948 1.00 89.75 114 LEU A O 1
ATOM 895 N N . CYS A 1 115 ? -3.150 -7.738 3.672 1.00 92.75 115 CYS A N 1
ATOM 896 C CA . CYS A 1 115 ? -2.304 -7.541 2.493 1.00 92.75 115 CYS A CA 1
ATOM 897 C C . CYS A 1 115 ? -1.077 -8.477 2.439 1.00 92.75 115 CYS A C 1
ATOM 899 O O . CYS A 1 115 ? -0.357 -8.477 1.443 1.00 92.75 115 CYS A O 1
ATOM 901 N N . GLY A 1 116 ? -0.826 -9.281 3.478 1.00 92.06 116 GLY A N 1
ATOM 902 C CA . GLY A 1 116 ? 0.284 -10.237 3.534 1.00 92.06 116 GLY A CA 1
ATOM 903 C C . GLY A 1 116 ? 1.611 -9.672 4.053 1.00 92.06 116 GLY A C 1
ATOM 904 O O . GLY A 1 116 ? 2.639 -10.322 3.897 1.00 92.06 116 GLY A O 1
ATOM 905 N N . PHE A 1 117 ? 1.620 -8.495 4.694 1.00 88.06 117 PHE A N 1
ATOM 906 C CA . PHE A 1 117 ? 2.856 -7.799 5.100 1.00 88.06 117 PHE A CA 1
ATOM 907 C C . PHE A 1 117 ? 3.094 -7.774 6.618 1.00 88.06 117 PHE A C 1
ATOM 909 O O . PHE A 1 117 ? 3.718 -6.845 7.141 1.00 88.06 117 PHE A O 1
ATOM 916 N N . ALA A 1 118 ? 2.600 -8.781 7.345 1.00 77.62 118 ALA A N 1
ATOM 917 C CA . ALA A 1 118 ? 2.616 -8.848 8.812 1.00 77.62 118 ALA A CA 1
ATOM 918 C C . ALA A 1 118 ? 4.010 -8.617 9.439 1.00 77.62 118 ALA A C 1
ATOM 920 O O . ALA A 1 118 ? 4.128 -7.872 10.412 1.00 77.62 118 ALA A O 1
ATOM 921 N N . ASP A 1 119 ? 5.060 -9.187 8.840 1.00 68.25 119 ASP A N 1
ATOM 922 C CA . ASP A 1 119 ? 6.401 -9.269 9.441 1.00 68.25 119 ASP A CA 1
ATOM 923 C C . ASP A 1 119 ? 7.415 -8.249 8.901 1.00 68.25 119 ASP A C 1
ATOM 925 O O . ASP A 1 119 ? 8.547 -8.166 9.380 1.00 68.25 119 ASP A O 1
ATOM 929 N N . GLU A 1 120 ? 7.030 -7.401 7.945 1.00 62.66 120 GLU A N 1
ATOM 930 C CA . GLU A 1 120 ? 7.962 -6.449 7.313 1.00 62.66 120 GLU A CA 1
ATOM 931 C C . GLU A 1 120 ? 8.387 -5.266 8.219 1.00 62.66 120 GLU A C 1
ATOM 933 O O . GLU A 1 120 ? 9.092 -4.355 7.793 1.00 62.66 120 GLU A O 1
ATOM 938 N N . ARG A 1 121 ? 7.999 -5.278 9.506 1.00 54.47 121 ARG A N 1
ATOM 939 C CA . ARG A 1 121 ? 8.308 -4.229 10.500 1.00 54.47 121 ARG A CA 1
ATOM 940 C C . ARG A 1 121 ? 9.783 -4.147 10.878 1.00 54.47 121 ARG A C 1
ATOM 942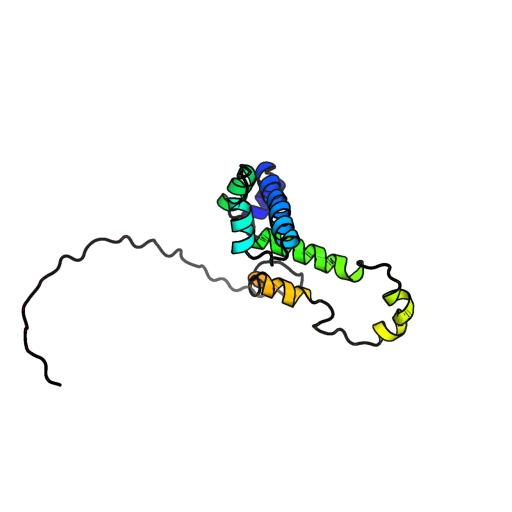 O O . ARG A 1 121 ? 10.197 -3.138 11.428 1.00 54.47 121 ARG A O 1
ATOM 949 N N . LYS A 1 122 ? 10.591 -5.166 10.580 1.00 47.72 122 LYS A N 1
ATOM 950 C CA . LYS A 1 122 ? 12.002 -5.177 10.999 1.00 47.72 122 LYS A CA 1
ATOM 951 C C . LYS A 1 122 ? 12.898 -4.193 10.228 1.00 47.72 122 LYS A C 1
ATOM 953 O O . LYS A 1 122 ? 14.036 -4.015 10.632 1.00 47.72 122 LYS A O 1
ATOM 958 N N . ASN A 1 123 ? 12.406 -3.550 9.160 1.00 42.88 123 ASN A N 1
ATOM 959 C CA . ASN A 1 123 ? 13.202 -2.662 8.292 1.00 42.88 123 ASN A CA 1
ATOM 960 C C . ASN A 1 123 ? 12.508 -1.341 7.899 1.00 42.88 123 ASN A C 1
ATOM 962 O O . ASN A 1 123 ? 12.934 -0.692 6.939 1.00 42.88 123 ASN A O 1
ATOM 966 N N . PHE A 1 124 ? 11.435 -0.948 8.583 1.00 41.06 124 PHE A N 1
ATOM 967 C CA . PHE A 1 124 ? 10.793 0.353 8.383 1.00 41.06 124 PHE A CA 1
ATOM 968 C C . PHE A 1 124 ? 10.818 1.088 9.718 1.00 41.06 124 PHE A C 1
ATOM 970 O O . PHE A 1 124 ? 10.207 0.648 10.691 1.00 41.06 124 PHE A O 1
ATOM 977 N N . GLY A 1 125 ? 11.650 2.128 9.776 1.00 39.19 125 GLY A N 1
ATOM 978 C CA . GLY A 1 125 ? 11.896 2.902 10.980 1.00 39.19 125 GLY A CA 1
ATOM 979 C C . GLY A 1 125 ? 10.630 3.606 11.436 1.00 39.19 125 GLY A C 1
ATOM 980 O O . GLY A 1 125 ? 10.272 4.638 10.886 1.00 39.19 125 GLY A O 1
ATOM 981 N N . MET A 1 126 ? 10.004 3.074 12.479 1.00 39.50 126 MET A N 1
ATOM 982 C CA . MET A 1 126 ? 9.393 3.940 13.474 1.00 39.50 126 MET A CA 1
ATOM 983 C C . MET A 1 126 ? 10.506 4.371 14.420 1.00 39.50 126 MET A C 1
ATOM 985 O O . MET A 1 126 ? 11.225 3.523 14.955 1.00 39.50 126 MET A O 1
ATOM 989 N N . GLY A 1 127 ? 10.655 5.679 14.602 1.00 35.59 127 GLY A N 1
ATOM 990 C CA . GLY A 1 127 ? 11.472 6.233 15.667 1.00 35.59 127 GLY A CA 1
ATOM 991 C C . GLY A 1 127 ? 11.001 5.688 17.011 1.00 35.59 127 GLY A C 1
ATOM 992 O O . GLY A 1 127 ? 9.924 6.024 17.484 1.00 35.59 127 GLY A O 1
ATOM 993 N N . VAL A 1 128 ? 11.820 4.835 17.610 1.00 32.50 128 VAL A N 1
ATOM 994 C CA . VAL A 1 128 ? 11.877 4.630 19.052 1.00 32.50 128 VAL A CA 1
ATOM 995 C C . VAL A 1 128 ? 13.364 4.670 19.366 1.00 32.50 128 VAL A C 1
ATOM 997 O O . VAL A 1 128 ? 14.121 3.855 18.835 1.00 32.50 128 VAL A O 1
ATOM 1000 N N . GLU A 1 129 ? 13.794 5.671 20.136 1.00 35.38 129 GLU A N 1
ATOM 1001 C CA . GLU A 1 129 ? 15.156 5.747 20.662 1.00 35.38 129 GLU A CA 1
ATOM 1002 C C . GLU A 1 129 ? 15.510 4.412 21.322 1.00 35.38 129 GLU A C 1
ATOM 1004 O O . GLU A 1 129 ? 14.944 4.032 22.345 1.00 35.38 129 GLU A O 1
ATOM 1009 N N . LEU A 1 130 ? 16.452 3.686 20.728 1.00 33.09 130 LEU A N 1
ATOM 1010 C CA . LEU A 1 130 ? 17.088 2.549 21.369 1.00 33.09 130 LEU A CA 1
ATOM 1011 C C . LEU A 1 130 ? 18.569 2.871 21.473 1.00 33.09 130 LEU A C 1
ATOM 1013 O O . LEU A 1 130 ? 19.279 2.970 20.469 1.00 33.09 130 LEU A O 1
ATOM 1017 N N . GLY A 1 131 ? 18.988 3.091 22.720 1.00 31.72 131 GLY A N 1
ATOM 1018 C CA . GLY A 1 131 ? 20.369 3.301 23.110 1.00 31.72 131 GLY A CA 1
ATOM 1019 C C . GLY A 1 131 ? 21.281 2.260 22.470 1.00 31.72 131 GLY A C 1
ATOM 1020 O O . GLY A 1 131 ? 21.012 1.059 22.492 1.00 31.72 131 GLY A O 1
ATOM 1021 N N . MET A 1 132 ? 22.350 2.761 21.862 1.00 29.61 132 MET A N 1
ATOM 1022 C CA . MET A 1 132 ? 23.411 1.962 21.274 1.00 29.61 132 MET A CA 1
ATOM 1023 C C . MET A 1 132 ? 24.125 1.166 22.370 1.00 29.61 132 MET A C 1
ATOM 1025 O O . MET A 1 132 ? 24.840 1.748 23.181 1.00 29.61 132 MET A O 1
ATOM 1029 N N . GLU A 1 133 ? 24.030 -0.159 22.323 1.00 29.92 133 GLU A N 1
ATOM 1030 C CA . GLU A 1 133 ? 25.127 -1.020 22.761 1.00 29.92 133 GLU A CA 1
ATOM 1031 C C . GLU A 1 133 ? 25.741 -1.686 21.530 1.00 29.92 133 GLU A C 1
ATOM 1033 O O . GLU A 1 133 ? 25.066 -2.244 20.662 1.00 29.92 133 GLU A O 1
ATOM 1038 N N . THR A 1 134 ? 27.054 -1.528 21.413 1.00 37.41 134 THR A N 1
ATOM 1039 C CA . THR A 1 134 ? 27.874 -1.967 20.293 1.00 37.41 134 THR A CA 1
ATOM 1040 C C . THR A 1 134 ? 28.170 -3.462 20.399 1.00 37.41 134 THR A C 1
ATOM 1042 O O . THR A 1 134 ? 28.688 -3.942 21.402 1.00 37.41 134 THR A O 1
ATOM 1045 N N . GLY A 1 135 ? 27.904 -4.208 19.326 1.00 28.59 135 GLY A N 1
ATOM 1046 C CA . GLY A 1 135 ? 28.259 -5.625 19.230 1.00 28.59 135 GLY A CA 1
ATOM 1047 C C . GLY A 1 135 ? 28.436 -6.051 17.780 1.00 28.59 135 GLY A C 1
ATOM 1048 O O . GLY A 1 135 ? 27.464 -6.282 17.068 1.00 28.59 135 GLY A O 1
ATOM 1049 N N . GLY A 1 136 ? 29.689 -6.101 17.328 1.00 29.69 136 GLY A N 1
ATOM 1050 C CA . GLY A 1 136 ? 30.060 -6.520 15.980 1.00 29.69 136 GLY A CA 1
ATOM 1051 C C . GLY A 1 136 ? 29.859 -8.018 15.739 1.00 29.69 136 GLY A C 1
ATOM 1052 O O . GLY A 1 136 ? 30.041 -8.842 16.630 1.00 29.69 136 GLY A O 1
ATOM 1053 N N . GLY A 1 137 ? 29.542 -8.369 14.494 1.00 28.16 137 GLY A N 1
ATOM 1054 C CA . GLY A 1 137 ? 29.491 -9.751 14.026 1.00 28.16 137 GLY A CA 1
ATOM 1055 C C . GLY A 1 137 ? 29.323 -9.787 12.512 1.00 28.16 137 GLY A C 1
ATOM 1056 O O . GLY A 1 137 ? 28.237 -9.543 11.996 1.00 28.16 137 GLY A O 1
ATOM 1057 N N . GLY A 1 138 ? 30.423 -10.024 11.795 1.00 29.47 138 GLY A N 1
ATOM 1058 C CA . GLY A 1 138 ? 30.442 -10.130 10.339 1.00 29.47 138 GLY A CA 1
ATOM 1059 C C . GLY A 1 138 ? 29.677 -11.356 9.844 1.00 29.47 138 GLY A C 1
ATOM 1060 O O . GLY A 1 138 ? 29.761 -12.427 10.440 1.00 29.47 138 GLY A O 1
ATOM 1061 N N . HIS A 1 139 ? 28.960 -11.206 8.728 1.00 32.00 139 HIS A N 1
ATOM 1062 C CA . HIS A 1 139 ? 28.272 -12.316 8.077 1.00 32.00 139 HIS A CA 1
ATOM 1063 C C . HIS A 1 139 ? 28.904 -12.611 6.715 1.00 32.00 139 HIS A C 1
ATOM 1065 O O . HIS A 1 139 ? 28.951 -11.771 5.816 1.00 32.00 139 HIS A O 1
ATOM 1071 N N . GLN A 1 140 ? 29.449 -13.821 6.624 1.00 31.64 140 GLN A N 1
ATOM 1072 C CA . GLN A 1 140 ? 30.162 -14.395 5.494 1.00 31.64 140 GLN A CA 1
ATOM 1073 C C . GLN A 1 140 ? 29.161 -14.784 4.394 1.00 31.64 140 GLN A C 1
ATOM 1075 O O . GLN A 1 140 ? 28.134 -15.406 4.660 1.00 31.64 140 GLN A O 1
ATOM 1080 N N . LEU A 1 141 ? 29.457 -14.402 3.151 1.00 31.53 141 LEU A N 1
ATOM 1081 C CA . LEU A 1 141 ? 28.648 -14.708 1.970 1.00 31.53 141 LEU A CA 1
ATOM 1082 C C . LEU A 1 141 ? 28.707 -16.214 1.665 1.00 31.53 141 LEU A C 1
ATOM 1084 O O . LEU A 1 141 ? 29.769 -16.737 1.326 1.00 31.53 141 LEU A O 1
ATOM 1088 N N . LEU A 1 142 ? 27.569 -16.910 1.760 1.00 35.41 142 LEU A N 1
ATOM 1089 C CA . LEU A 1 142 ? 27.468 -18.322 1.389 1.00 35.41 142 LEU A CA 1
ATOM 1090 C C . LEU A 1 142 ? 27.459 -18.471 -0.141 1.00 35.41 142 LEU A C 1
ATOM 1092 O O . LEU A 1 142 ? 26.559 -17.991 -0.834 1.00 35.41 142 LEU A O 1
ATOM 1096 N N . GLY A 1 143 ? 28.496 -19.136 -0.648 1.00 30.12 143 GLY A N 1
ATOM 1097 C CA . GLY A 1 143 ? 28.727 -19.416 -2.058 1.00 30.12 143 GLY A CA 1
ATOM 1098 C C . GLY A 1 143 ? 27.697 -20.358 -2.686 1.00 30.12 143 GLY A C 1
ATOM 1099 O O . GLY A 1 143 ? 27.142 -21.258 -2.055 1.00 30.12 143 GLY A O 1
ATOM 1100 N N . LYS A 1 144 ? 27.472 -20.129 -3.980 1.00 32.16 144 LYS A N 1
ATOM 1101 C CA . LYS A 1 144 ? 26.636 -20.924 -4.882 1.00 32.16 144 LYS A CA 1
ATOM 1102 C C . LYS A 1 144 ? 27.187 -22.354 -4.986 1.00 32.16 144 LYS A C 1
ATOM 1104 O O . LYS A 1 144 ? 28.360 -22.524 -5.302 1.00 32.16 144 LYS A O 1
ATOM 1109 N N . ARG A 1 145 ? 26.345 -23.373 -4.773 1.00 30.81 145 ARG A N 1
ATOM 1110 C CA . ARG A 1 145 ? 26.656 -24.771 -5.120 1.00 30.81 145 ARG A CA 1
ATOM 1111 C C . ARG A 1 145 ? 26.207 -25.053 -6.553 1.00 30.81 145 ARG A C 1
ATOM 1113 O O . ARG A 1 145 ? 25.025 -24.931 -6.864 1.00 30.81 145 ARG A O 1
ATOM 1120 N N . THR A 1 146 ? 27.164 -25.397 -7.407 1.00 29.62 146 THR A N 1
ATOM 1121 C CA . THR A 1 146 ? 26.972 -25.987 -8.736 1.00 29.62 146 THR A CA 1
ATOM 1122 C C . THR A 1 146 ? 26.543 -27.454 -8.609 1.00 29.62 146 THR A C 1
ATOM 1124 O O . THR A 1 146 ? 26.911 -28.134 -7.653 1.00 29.62 146 THR A O 1
ATOM 1127 N N . ARG A 1 147 ? 25.7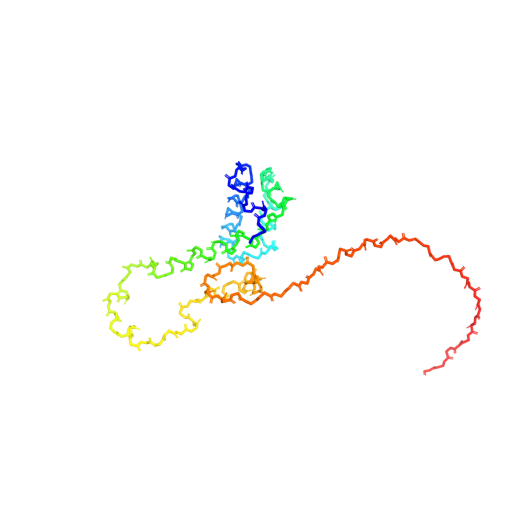17 -27.919 -9.553 1.00 28.22 147 ARG A N 1
ATOM 1128 C CA . ARG A 1 147 ? 25.138 -29.268 -9.641 1.00 28.22 147 ARG A CA 1
ATOM 1129 C C . ARG A 1 147 ? 25.741 -29.970 -10.857 1.00 28.22 147 ARG A C 1
ATOM 1131 O O . ARG A 1 147 ? 25.516 -29.471 -11.947 1.00 28.22 147 ARG A O 1
ATOM 1138 N N . GLU A 1 148 ? 26.457 -31.067 -10.614 1.00 29.70 148 GLU A N 1
ATOM 1139 C CA . GLU A 1 148 ? 26.997 -32.137 -11.495 1.00 29.70 148 GLU A CA 1
ATOM 1140 C C . GLU A 1 148 ? 28.115 -32.771 -10.627 1.00 29.70 148 GLU A C 1
ATOM 1142 O O . GLU A 1 148 ? 28.854 -32.027 -9.995 1.00 29.70 148 GLU A O 1
ATOM 1147 N N . GLU A 1 149 ? 28.253 -34.061 -10.325 1.00 30.88 149 GLU A N 1
ATOM 1148 C CA . GLU A 1 149 ? 27.969 -35.352 -10.953 1.00 30.88 149 GLU A CA 1
ATOM 1149 C C . GLU A 1 149 ? 27.667 -36.380 -9.841 1.00 30.88 149 GLU A C 1
ATOM 1151 O O . GLU A 1 149 ? 28.275 -36.318 -8.775 1.00 30.88 149 GLU A O 1
ATOM 1156 N N . GLN A 1 150 ? 26.804 -37.367 -10.093 1.00 33.12 150 GLN A N 1
ATOM 1157 C CA . GLN A 1 150 ? 26.910 -38.690 -9.461 1.00 33.12 150 GLN A CA 1
ATOM 1158 C C . GLN A 1 150 ? 26.455 -39.736 -10.484 1.00 33.12 150 GLN A C 1
ATOM 1160 O O . GLN A 1 150 ? 25.266 -39.984 -10.680 1.00 33.12 150 GLN A O 1
ATOM 1165 N N . THR A 1 151 ? 27.441 -40.275 -11.196 1.00 32.12 151 THR A N 1
ATOM 1166 C CA . THR A 1 151 ? 27.379 -41.515 -11.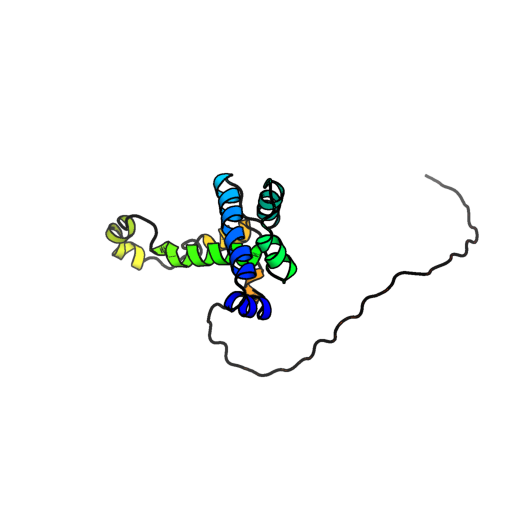971 1.00 32.12 151 THR A CA 1
ATOM 1167 C C . THR A 1 151 ? 27.132 -42.688 -11.028 1.00 32.12 151 THR A C 1
ATOM 1169 O O . THR A 1 151 ? 27.720 -42.750 -9.948 1.00 32.12 151 THR A O 1
ATOM 1172 N N . GLY A 1 152 ? 26.218 -43.571 -11.425 1.00 29.73 152 GLY A N 1
ATOM 1173 C CA . GLY A 1 152 ? 25.789 -44.712 -10.631 1.00 29.73 152 GLY A CA 1
ATOM 1174 C C . GLY A 1 152 ? 26.768 -45.879 -10.609 1.00 29.73 152 GLY A C 1
ATOM 1175 O O . GLY A 1 152 ? 27.725 -45.914 -11.372 1.00 29.73 152 GLY A O 1
ATOM 1176 N N . ASP A 1 153 ? 26.432 -46.839 -9.753 1.00 32.41 153 ASP A N 1
ATOM 1177 C CA . ASP A 1 153 ? 26.766 -48.251 -9.898 1.00 32.41 153 ASP A CA 1
ATOM 1178 C C . ASP A 1 153 ? 25.598 -49.070 -9.319 1.00 32.41 153 ASP A C 1
ATOM 1180 O O . ASP A 1 153 ? 25.265 -48.981 -8.135 1.00 32.41 153 ASP A O 1
ATOM 1184 N N . ASP A 1 154 ? 24.948 -49.828 -10.202 1.00 34.53 154 ASP A N 1
ATOM 1185 C CA . ASP A 1 154 ? 23.959 -50.869 -9.916 1.00 34.53 154 ASP A CA 1
ATOM 1186 C C . ASP A 1 154 ? 24.655 -52.137 -9.409 1.00 34.53 154 ASP A C 1
ATOM 1188 O O . ASP A 1 154 ? 25.511 -52.654 -10.122 1.00 34.53 154 ASP A O 1
ATOM 1192 N N . VAL A 1 155 ? 24.195 -52.749 -8.306 1.00 36.91 155 VAL A N 1
ATOM 1193 C CA . VAL A 1 155 ? 24.293 -54.215 -8.128 1.00 36.91 155 VAL A CA 1
ATOM 1194 C C . VAL A 1 155 ? 23.116 -54.775 -7.301 1.00 36.91 155 VAL A C 1
ATOM 1196 O O . VAL A 1 155 ? 23.059 -54.628 -6.087 1.00 36.91 155 VAL A O 1
ATOM 1199 N N . TYR A 1 156 ? 22.205 -55.452 -8.014 1.00 31.92 156 TYR A N 1
ATOM 1200 C CA . TYR A 1 156 ? 21.411 -56.655 -7.687 1.00 31.92 156 TYR A CA 1
ATOM 1201 C C . TYR A 1 156 ? 20.851 -56.912 -6.271 1.00 31.92 156 TYR A C 1
ATOM 1203 O O . TYR A 1 156 ? 21.582 -57.121 -5.308 1.00 31.92 156 TYR A O 1
ATOM 1211 N N . GLY A 1 157 ? 19.533 -57.168 -6.209 1.00 32.09 157 GLY A N 1
ATOM 1212 C CA . GLY A 1 157 ? 18.909 -57.849 -5.067 1.00 32.09 157 GLY A CA 1
ATOM 1213 C C . GLY A 1 157 ? 17.383 -57.983 -5.118 1.00 32.09 157 GLY A C 1
ATOM 1214 O O . GLY A 1 157 ? 16.681 -57.433 -4.279 1.00 32.09 157 GLY A O 1
ATOM 1215 N N . THR A 1 158 ? 16.845 -58.716 -6.091 1.00 38.84 158 THR A N 1
ATOM 1216 C CA . THR A 1 158 ? 15.421 -59.081 -6.188 1.00 38.84 158 THR A CA 1
ATOM 1217 C C . THR A 1 158 ? 15.020 -60.073 -5.083 1.00 38.84 158 THR A C 1
ATOM 1219 O O . THR A 1 158 ? 15.560 -61.175 -5.067 1.00 38.84 158 THR A O 1
ATOM 1222 N N . SER A 1 159 ? 14.013 -59.783 -4.240 1.00 38.62 159 SER A N 1
ATOM 1223 C CA . SER A 1 159 ? 13.122 -60.833 -3.692 1.00 38.62 159 SER A CA 1
ATOM 1224 C C . SER A 1 159 ? 11.821 -60.309 -3.048 1.00 38.62 159 SER A C 1
ATOM 1226 O O . SER A 1 159 ? 11.820 -59.736 -1.968 1.00 38.62 159 SER A O 1
ATOM 1228 N N . LYS A 1 160 ? 10.720 -60.558 -3.771 1.00 38.59 160 LYS A N 1
ATOM 1229 C CA . LYS A 1 160 ? 9.356 -60.989 -3.378 1.00 38.59 160 LYS A CA 1
ATOM 1230 C C . LYS A 1 160 ? 8.615 -60.405 -2.147 1.00 38.59 160 LYS A C 1
ATOM 1232 O O . LYS A 1 160 ? 8.991 -60.592 -1.000 1.00 38.59 160 LYS A O 1
ATOM 1237 N N . ARG A 1 161 ? 7.415 -59.889 -2.477 1.00 40.75 161 ARG A N 1
ATOM 1238 C CA . ARG A 1 161 ? 6.149 -59.783 -1.708 1.00 40.75 161 ARG A CA 1
ATOM 1239 C C . ARG A 1 161 ? 5.913 -60.884 -0.666 1.00 40.75 161 ARG A C 1
ATOM 1241 O O . ARG A 1 161 ? 6.082 -62.039 -1.044 1.00 40.75 161 ARG A O 1
ATOM 1248 N N . VAL A 1 162 ? 5.262 -60.540 0.457 1.00 40.91 162 VAL A N 1
ATOM 1249 C CA . VAL A 1 162 ? 4.051 -61.225 0.979 1.00 40.91 162 VAL A CA 1
ATOM 1250 C C . VAL A 1 162 ? 3.186 -60.238 1.795 1.00 40.91 162 VAL A C 1
ATOM 1252 O O . VAL A 1 162 ? 3.736 -59.537 2.634 1.00 40.91 162 VAL A O 1
ATOM 1255 N N . ALA A 1 163 ? 1.880 -60.245 1.475 1.00 46.25 163 ALA A N 1
ATOM 1256 C CA . ALA A 1 163 ? 0.659 -59.829 2.199 1.00 46.25 163 ALA A CA 1
ATOM 1257 C C . ALA A 1 163 ? 0.666 -58.602 3.127 1.00 46.25 163 ALA A C 1
ATOM 1259 O O . ALA A 1 163 ? 1.278 -58.662 4.213 1.00 46.25 163 ALA A O 1
#